Protein AF-A0AAV0K0L8-F1 (afdb_monomer_lite)

Radius of gyration: 21.32 Å; chains: 1; bounding box: 48×32×58 Å

Structure (mmCIF, N/CA/C/O backbone):
data_AF-A0AAV0K0L8-F1
#
_entry.id   AF-A0AAV0K0L8-F1
#
loop_
_atom_site.group_PDB
_atom_site.id
_atom_site.type_symbol
_atom_site.label_atom_id
_atom_site.label_alt_id
_atom_site.label_comp_id
_atom_site.label_asym_id
_atom_site.label_entity_id
_atom_site.label_seq_id
_atom_site.pdbx_PDB_ins_code
_atom_site.Cartn_x
_atom_site.Cartn_y
_atom_site.Cartn_z
_atom_site.occupancy
_atom_site.B_iso_or_equiv
_atom_site.auth_seq_id
_atom_site.auth_comp_id
_atom_site.auth_asym_id
_atom_site.auth_atom_id
_atom_site.pdbx_PDB_model_num
ATOM 1 N N . MET A 1 1 ? 6.563 -1.197 10.734 1.00 66.62 1 MET A N 1
ATOM 2 C CA . MET A 1 1 ? 6.399 -2.651 10.513 1.00 66.62 1 MET A CA 1
ATOM 3 C C . MET A 1 1 ? 7.738 -3.260 10.095 1.00 66.62 1 MET A C 1
ATOM 5 O O . MET A 1 1 ? 8.087 -3.157 8.925 1.00 66.62 1 MET A O 1
ATOM 9 N N . PRO A 1 2 ? 8.518 -3.833 11.028 1.00 80.44 2 PRO A N 1
ATOM 10 C CA . PRO A 1 2 ? 9.873 -4.325 10.737 1.00 80.44 2 PRO A CA 1
ATOM 11 C C . PRO A 1 2 ? 9.912 -5.559 9.821 1.00 80.44 2 PRO A C 1
ATOM 13 O O . PRO A 1 2 ? 10.741 -5.628 8.922 1.00 80.44 2 PRO A O 1
ATOM 16 N N . SER A 1 3 ? 8.980 -6.499 10.000 1.00 88.88 3 SER A N 1
ATOM 17 C CA . SER A 1 3 ? 8.888 -7.727 9.193 1.00 88.88 3 SER A CA 1
ATOM 18 C C . SER A 1 3 ? 8.611 -7.448 7.714 1.00 88.88 3 SER A C 1
ATOM 20 O O . SER A 1 3 ? 9.247 -8.032 6.842 1.00 88.88 3 SER A O 1
ATOM 22 N N . LEU A 1 4 ? 7.703 -6.510 7.437 1.00 83.25 4 LEU A N 1
ATOM 23 C CA . LEU A 1 4 ? 7.364 -6.091 6.078 1.00 83.25 4 LEU A CA 1
ATOM 24 C C . LEU A 1 4 ? 8.563 -5.444 5.371 1.00 83.25 4 LEU A C 1
ATOM 26 O O . LEU A 1 4 ? 8.872 -5.800 4.241 1.00 83.25 4 LEU A O 1
ATOM 30 N N . LYS A 1 5 ? 9.279 -4.546 6.062 1.00 84.94 5 LYS A N 1
ATOM 31 C CA . LYS A 1 5 ? 10.511 -3.923 5.550 1.00 84.94 5 LYS A CA 1
ATOM 32 C C . LYS A 1 5 ? 11.560 -4.981 5.189 1.00 84.94 5 LYS A C 1
ATOM 34 O O . LYS A 1 5 ? 12.120 -4.911 4.104 1.00 84.94 5 LYS A O 1
ATOM 39 N N . SER A 1 6 ? 11.770 -5.964 6.069 1.00 88.19 6 SER A N 1
ATOM 40 C CA . SER A 1 6 ? 12.698 -7.077 5.822 1.00 88.19 6 SER A CA 1
ATOM 41 C C . SER A 1 6 ? 12.301 -7.882 4.588 1.00 88.19 6 SER A C 1
ATOM 43 O O . SER A 1 6 ? 13.143 -8.149 3.746 1.00 88.19 6 SER A O 1
ATOM 45 N N . SER A 1 7 ? 11.012 -8.205 4.441 1.00 90.31 7 SER A N 1
ATOM 46 C CA . SER A 1 7 ? 10.523 -8.981 3.292 1.00 90.31 7 SER A CA 1
ATOM 47 C C . SER A 1 7 ? 10.750 -8.251 1.962 1.00 90.31 7 SER A C 1
ATOM 49 O O . SER A 1 7 ? 11.100 -8.880 0.968 1.00 90.31 7 SER A O 1
ATOM 51 N N . PHE A 1 8 ? 10.592 -6.922 1.942 1.00 88.25 8 PHE A N 1
ATOM 52 C CA . PHE A 1 8 ? 10.922 -6.107 0.768 1.00 88.25 8 PHE A CA 1
ATOM 53 C C . PHE A 1 8 ? 12.424 -6.072 0.480 1.00 88.25 8 PHE A C 1
ATOM 55 O O . PHE A 1 8 ? 12.819 -6.117 -0.682 1.00 88.25 8 PHE A O 1
ATOM 62 N N . ASP A 1 9 ? 13.263 -5.996 1.513 1.00 88.75 9 ASP A N 1
ATOM 63 C CA . ASP A 1 9 ? 14.717 -5.999 1.337 1.00 88.75 9 ASP A CA 1
ATOM 64 C C . ASP A 1 9 ? 15.216 -7.366 0.820 1.00 88.75 9 ASP A C 1
ATOM 66 O O . ASP A 1 9 ? 16.082 -7.418 -0.054 1.00 88.75 9 ASP A O 1
ATOM 70 N N . ASP A 1 10 ? 14.611 -8.471 1.263 1.00 91.94 10 ASP A N 1
ATOM 71 C CA . ASP A 1 10 ? 14.925 -9.823 0.779 1.00 91.94 10 ASP A CA 1
ATOM 72 C C . ASP A 1 10 ? 14.529 -10.021 -0.700 1.00 91.94 10 ASP A C 1
ATOM 74 O O . ASP A 1 10 ? 15.170 -10.776 -1.438 1.00 91.94 10 ASP A O 1
ATOM 78 N N . ALA A 1 11 ? 13.506 -9.299 -1.171 1.00 90.00 11 ALA A N 1
ATOM 79 C CA . ALA A 1 11 ? 13.026 -9.360 -2.552 1.00 90.00 11 ALA A CA 1
ATOM 80 C C . ALA A 1 11 ? 13.966 -8.685 -3.571 1.00 90.00 11 ALA A C 1
ATOM 82 O O . ALA A 1 11 ? 13.858 -8.958 -4.770 1.00 90.00 11 ALA A O 1
ATOM 83 N N . ILE A 1 12 ? 14.922 -7.860 -3.123 1.00 88.81 12 ILE A N 1
ATOM 84 C CA . ILE A 1 12 ? 15.841 -7.090 -3.984 1.00 88.81 12 ILE A CA 1
ATOM 85 C C . ILE A 1 12 ? 16.571 -7.984 -4.995 1.00 88.81 12 ILE A C 1
ATOM 87 O O . ILE A 1 12 ? 16.680 -7.644 -6.175 1.00 88.81 12 ILE A O 1
ATOM 91 N N . SER A 1 13 ? 17.074 -9.138 -4.549 1.00 88.81 13 SER A N 1
ATOM 92 C CA . SER A 1 13 ? 17.855 -10.047 -5.401 1.00 88.81 13 SER A CA 1
ATOM 93 C C . SER A 1 13 ? 17.001 -10.670 -6.513 1.00 88.81 13 SER A C 1
ATOM 95 O O . SER A 1 13 ? 17.394 -10.702 -7.685 1.00 88.81 13 SER A O 1
ATOM 97 N N . ALA A 1 14 ? 15.788 -11.107 -6.158 1.00 90.88 14 ALA A N 1
ATOM 98 C CA . ALA A 1 14 ? 14.830 -11.659 -7.109 1.00 90.88 14 ALA A CA 1
ATOM 99 C C . ALA A 1 14 ? 14.386 -10.595 -8.119 1.00 90.88 14 ALA A C 1
ATOM 101 O O . ALA A 1 14 ? 14.388 -10.854 -9.323 1.00 90.88 14 ALA A O 1
ATOM 102 N N . PHE A 1 15 ? 14.090 -9.383 -7.641 1.00 88.44 15 PHE A N 1
ATOM 103 C CA . PHE A 1 15 ? 13.754 -8.255 -8.500 1.00 88.44 15 PHE A CA 1
ATOM 104 C C . PHE A 1 15 ? 14.878 -7.952 -9.489 1.00 88.44 15 PHE A C 1
ATOM 106 O O . PHE A 1 15 ? 14.618 -7.889 -10.682 1.00 88.44 15 PHE A O 1
ATOM 113 N N . SER A 1 16 ? 16.127 -7.831 -9.026 1.00 86.69 16 SER A N 1
ATOM 114 C CA . SER A 1 16 ? 17.284 -7.550 -9.889 1.00 86.69 16 SER A CA 1
ATOM 115 C C . SER A 1 16 ? 17.437 -8.589 -11.007 1.00 86.69 16 SER A C 1
ATOM 117 O O . SER A 1 16 ? 17.653 -8.242 -12.168 1.00 86.69 16 SER A O 1
ATOM 119 N N . THR A 1 17 ? 17.233 -9.868 -10.679 1.00 90.12 17 THR A N 1
ATOM 120 C CA . THR A 1 17 ? 17.289 -10.966 -11.654 1.00 90.12 17 THR A CA 1
ATOM 121 C C . THR A 1 17 ? 16.223 -10.812 -12.740 1.00 90.12 17 THR A C 1
ATOM 123 O O . THR A 1 17 ? 16.531 -10.888 -13.930 1.00 90.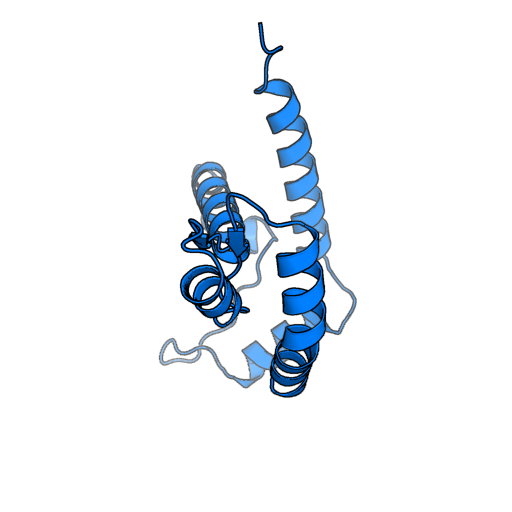12 17 THR A O 1
ATOM 126 N N . VAL A 1 18 ? 14.971 -10.553 -12.345 1.00 89.56 18 VAL A N 1
ATOM 127 C CA . VAL A 1 18 ? 13.867 -10.314 -13.288 1.00 89.56 18 VAL A CA 1
ATOM 128 C C . VAL A 1 18 ? 14.121 -9.052 -14.107 1.00 89.56 18 VAL A C 1
ATOM 130 O O . VAL A 1 18 ? 13.926 -9.055 -15.318 1.00 89.56 18 VAL A O 1
ATOM 133 N N . PHE A 1 19 ? 14.607 -7.993 -13.468 1.00 84.62 19 PHE A N 1
ATOM 134 C CA . PHE A 1 19 ? 14.861 -6.699 -14.085 1.00 84.62 19 PHE A CA 1
ATOM 135 C C . PHE A 1 19 ? 15.872 -6.792 -15.229 1.00 84.62 19 PHE A C 1
ATOM 137 O O . PHE A 1 19 ? 15.614 -6.295 -16.322 1.00 84.62 19 PHE A O 1
ATOM 144 N N . VAL A 1 20 ? 16.987 -7.494 -15.008 1.00 85.44 20 VAL A N 1
ATOM 145 C CA . VAL A 1 20 ? 17.998 -7.749 -16.046 1.00 85.44 20 VAL A CA 1
ATOM 146 C C . VAL A 1 20 ? 17.452 -8.672 -17.135 1.00 85.44 20 VAL A C 1
ATOM 148 O O . VAL A 1 20 ? 17.713 -8.447 -18.313 1.00 85.44 20 VAL A O 1
ATOM 151 N N . SER A 1 21 ? 16.681 -9.698 -16.762 1.00 89.75 21 SER A N 1
ATOM 152 C CA . SER A 1 21 ? 16.123 -10.650 -17.728 1.00 89.75 21 SER A CA 1
ATOM 153 C C . SER A 1 21 ? 15.078 -10.027 -18.653 1.00 89.75 21 SER A C 1
ATOM 155 O O . SER A 1 21 ? 14.972 -10.444 -19.803 1.00 89.75 21 SER A O 1
ATOM 157 N N . VAL A 1 22 ? 14.264 -9.105 -18.139 1.00 89.50 22 VAL A N 1
ATOM 158 C CA . VAL A 1 22 ? 13.161 -8.475 -18.877 1.00 89.50 22 VAL A CA 1
ATOM 159 C C . VAL A 1 22 ? 13.625 -7.203 -19.587 1.00 89.50 22 VAL A C 1
ATOM 161 O O . VAL A 1 22 ? 13.086 -6.889 -20.641 1.00 89.50 22 VAL A O 1
ATOM 164 N N . SER A 1 23 ? 14.634 -6.502 -19.052 1.00 85.94 23 SER A N 1
ATOM 165 C CA . SER A 1 23 ? 15.167 -5.242 -19.593 1.00 85.94 23 SER A CA 1
ATOM 166 C C . SER A 1 23 ? 14.063 -4.223 -19.938 1.00 85.94 23 SER A C 1
ATOM 168 O O . SER A 1 23 ? 13.907 -3.860 -21.105 1.00 85.94 23 SER A O 1
ATOM 170 N N . PRO A 1 24 ? 13.263 -3.777 -18.952 1.00 86.38 24 PRO A N 1
ATOM 171 C CA . PRO A 1 24 ? 12.136 -2.882 -19.208 1.00 86.38 24 PRO A CA 1
ATOM 172 C C . PRO A 1 24 ? 12.582 -1.469 -19.619 1.00 86.38 24 PRO A C 1
ATOM 174 O O . PRO A 1 24 ? 13.612 -0.987 -19.167 1.00 86.38 24 PRO A O 1
ATOM 177 N N . ASP A 1 25 ? 11.759 -0.754 -20.388 1.00 84.94 25 ASP A N 1
ATOM 178 C CA . ASP A 1 25 ? 12.022 0.649 -20.765 1.00 84.94 25 ASP A CA 1
ATOM 179 C C . ASP A 1 25 ? 11.506 1.676 -19.733 1.00 84.94 25 ASP A C 1
ATOM 181 O O . ASP A 1 25 ? 11.879 2.852 -19.764 1.00 84.94 25 ASP A O 1
ATOM 185 N N . LEU A 1 26 ? 10.636 1.245 -18.811 1.00 85.50 26 LEU A N 1
ATOM 186 C CA . LEU A 1 26 ? 10.005 2.077 -17.783 1.00 85.50 26 LEU A CA 1
ATOM 187 C C . LEU A 1 26 ? 9.698 1.254 -16.528 1.00 85.50 26 LEU A C 1
ATOM 189 O O . LEU A 1 26 ? 9.198 0.133 -16.615 1.00 85.50 26 LEU A O 1
ATOM 193 N N . VAL A 1 27 ? 9.926 1.850 -15.358 1.00 85.50 27 VAL A N 1
ATOM 194 C CA . VAL A 1 27 ? 9.591 1.263 -14.053 1.00 85.50 27 VAL A CA 1
ATOM 195 C C . VAL A 1 27 ? 8.544 2.112 -13.353 1.00 85.50 27 VAL A C 1
ATOM 197 O O . VAL A 1 27 ? 8.760 3.302 -13.147 1.00 85.50 27 VAL A O 1
ATOM 200 N N . ILE A 1 28 ? 7.435 1.501 -12.944 1.00 88.25 28 ILE A N 1
ATOM 201 C CA . ILE A 1 28 ? 6.440 2.126 -12.067 1.00 88.25 28 ILE A CA 1
ATOM 202 C C . ILE A 1 28 ? 6.586 1.477 -10.691 1.00 88.25 28 ILE A C 1
ATOM 204 O O . ILE A 1 28 ? 6.517 0.253 -10.599 1.00 88.25 28 ILE A O 1
ATOM 208 N N . TYR A 1 29 ? 6.825 2.269 -9.647 1.00 84.38 29 TYR A N 1
ATOM 209 C CA . TYR A 1 29 ? 7.103 1.755 -8.299 1.00 84.38 29 TYR A CA 1
ATOM 210 C C . TYR A 1 29 ? 6.330 2.521 -7.221 1.00 84.38 29 TYR A C 1
ATOM 212 O O . TYR A 1 29 ? 5.995 3.690 -7.405 1.00 84.38 29 TYR A O 1
ATOM 220 N N . ASP A 1 30 ? 6.064 1.867 -6.089 1.00 83.31 30 ASP A N 1
ATOM 221 C CA . ASP A 1 30 ? 5.385 2.469 -4.932 1.00 83.31 30 ASP A CA 1
ATOM 222 C C . ASP A 1 30 ? 6.409 2.959 -3.883 1.00 83.31 30 ASP A C 1
ATOM 224 O O . ASP A 1 30 ? 7.571 2.545 -3.867 1.00 83.31 30 ASP A O 1
ATOM 228 N N . PHE A 1 31 ? 5.981 3.818 -2.955 1.00 79.56 31 PHE A N 1
ATOM 229 C CA . PHE A 1 31 ? 6.830 4.459 -1.938 1.00 79.56 31 PHE A CA 1
ATOM 230 C C . PHE A 1 31 ? 7.596 3.458 -1.047 1.00 79.56 31 PHE A C 1
ATOM 232 O O . PHE A 1 31 ? 8.650 3.775 -0.490 1.00 79.56 31 PHE A O 1
ATOM 239 N N . PHE A 1 32 ? 7.086 2.231 -0.904 1.00 80.06 32 PHE A N 1
ATOM 240 C CA . PHE A 1 32 ? 7.690 1.194 -0.063 1.00 80.06 32 PHE A CA 1
ATOM 241 C C . PHE A 1 32 ? 8.959 0.557 -0.648 1.00 80.06 32 PHE A C 1
ATOM 243 O O . PHE A 1 32 ? 9.700 -0.086 0.100 1.00 80.06 32 PHE A O 1
ATOM 250 N N . GLU A 1 33 ? 9.255 0.770 -1.933 1.00 80.62 33 GLU A N 1
ATOM 251 C CA . GLU A 1 33 ? 10.377 0.138 -2.640 1.00 80.62 33 GLU A CA 1
ATOM 252 C C . GLU A 1 33 ? 11.404 1.171 -3.147 1.00 80.62 33 GLU A C 1
ATOM 254 O O . GLU A 1 33 ? 11.711 1.233 -4.339 1.00 80.62 33 GLU A O 1
ATOM 259 N N . PRO A 1 34 ? 12.024 1.981 -2.263 1.00 76.94 34 PRO A N 1
ATOM 260 C CA . PRO A 1 34 ? 12.957 3.041 -2.667 1.00 76.94 34 PRO A CA 1
ATOM 261 C C . PRO A 1 34 ? 14.253 2.507 -3.306 1.00 76.94 34 PRO A C 1
ATOM 263 O O . PRO A 1 34 ? 15.061 3.277 -3.830 1.00 76.94 34 PRO A O 1
ATOM 266 N N . TRP A 1 35 ? 14.484 1.193 -3.242 1.00 82.56 35 TRP A N 1
ATOM 267 C CA . TRP A 1 35 ? 15.599 0.509 -3.889 1.00 82.56 35 TRP A CA 1
ATOM 268 C C . TRP A 1 35 ? 15.355 0.256 -5.388 1.00 82.56 35 TRP A C 1
ATOM 270 O O . TRP A 1 35 ? 16.326 0.209 -6.142 1.00 82.56 35 TRP A O 1
ATOM 280 N N . ALA A 1 36 ? 14.103 0.170 -5.848 1.00 83.69 36 ALA A N 1
ATOM 281 C CA . ALA A 1 36 ? 13.763 -0.077 -7.251 1.00 83.69 36 ALA A CA 1
ATOM 282 C C . ALA A 1 36 ? 14.278 1.021 -8.209 1.00 83.69 36 ALA A C 1
ATOM 284 O O . ALA A 1 36 ? 14.992 0.682 -9.159 1.00 83.69 36 ALA A O 1
ATOM 285 N N . PRO A 1 37 ? 14.056 2.331 -7.957 1.00 80.81 37 PRO A N 1
ATOM 286 C CA . PRO A 1 37 ? 14.606 3.384 -8.814 1.00 80.81 37 PRO A CA 1
ATOM 287 C C . PRO A 1 37 ? 16.137 3.463 -8.739 1.00 80.81 37 PRO A C 1
ATOM 289 O O . PRO A 1 37 ? 16.787 3.796 -9.728 1.00 80.81 37 PRO A O 1
ATOM 292 N N . ARG A 1 38 ? 16.745 3.110 -7.595 1.00 79.38 38 ARG A N 1
ATOM 293 C CA . ARG A 1 38 ? 18.213 3.070 -7.452 1.00 79.38 38 ARG A CA 1
ATOM 294 C C . ARG A 1 38 ? 18.842 1.980 -8.317 1.00 79.38 38 ARG A 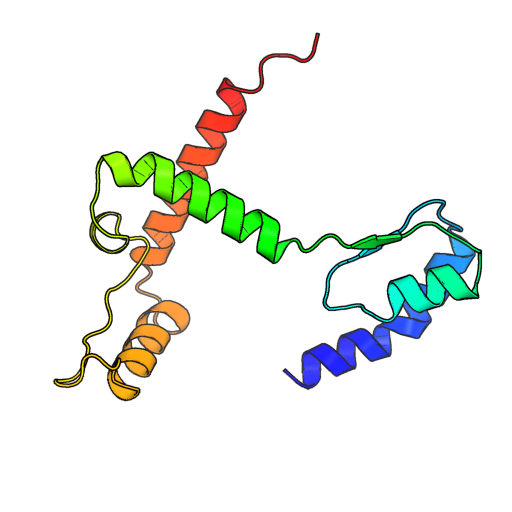C 1
ATOM 296 O O . ARG A 1 38 ? 19.905 2.215 -8.884 1.00 79.38 38 ARG A O 1
ATOM 303 N N . LEU A 1 39 ? 18.198 0.817 -8.423 1.00 78.94 39 LEU A N 1
ATOM 304 C CA . LEU A 1 39 ? 18.620 -0.265 -9.318 1.00 78.94 39 LEU A CA 1
ATOM 305 C C . LEU A 1 39 ? 18.386 0.094 -10.789 1.00 78.94 39 LEU A C 1
ATOM 307 O O . LEU A 1 39 ? 19.269 -0.121 -11.614 1.00 78.94 39 LEU A O 1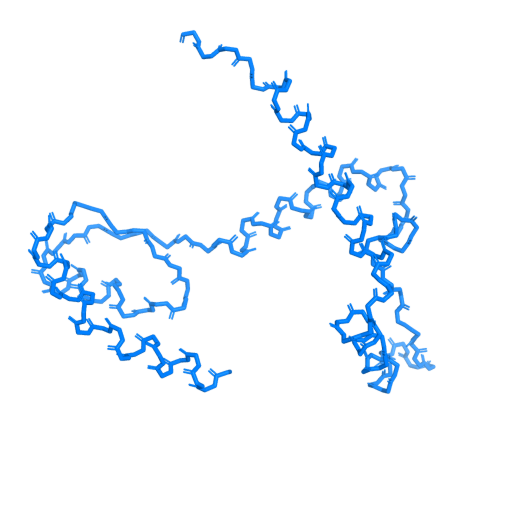
ATOM 311 N N . ALA A 1 40 ? 17.235 0.689 -11.114 1.00 77.19 40 ALA A N 1
ATOM 312 C CA . ALA A 1 40 ? 16.920 1.121 -12.477 1.00 77.19 40 ALA A CA 1
ATOM 313 C C . ALA A 1 40 ? 17.916 2.174 -12.996 1.00 77.19 40 ALA A C 1
ATOM 315 O O . ALA A 1 40 ? 18.394 2.089 -14.130 1.00 77.19 40 ALA A O 1
ATOM 316 N N . ALA A 1 41 ? 18.283 3.131 -12.138 1.00 75.75 41 ALA A N 1
ATOM 317 C CA . ALA A 1 41 ? 19.259 4.165 -12.458 1.00 75.75 41 ALA A CA 1
ATOM 318 C C . ALA A 1 41 ? 20.689 3.616 -12.598 1.00 75.75 41 ALA A C 1
ATOM 320 O O . ALA A 1 41 ? 21.432 4.089 -13.455 1.00 75.75 41 ALA A O 1
ATOM 321 N N . SER A 1 42 ? 21.089 2.641 -11.771 1.00 74.44 42 SER A N 1
ATOM 322 C CA . SER A 1 42 ? 22.462 2.120 -11.764 1.00 74.44 42 SER A CA 1
ATOM 323 C C . SER A 1 42 ? 22.743 1.084 -12.851 1.00 74.44 42 SER A C 1
ATOM 325 O O . SER A 1 42 ? 23.876 1.009 -13.319 1.00 74.44 42 SER A O 1
ATOM 327 N N . LEU A 1 43 ? 21.744 0.291 -13.252 1.00 67.75 43 LEU A N 1
ATOM 328 C CA . LEU A 1 43 ? 21.953 -0.831 -14.168 1.00 67.75 43 LEU A CA 1
ATOM 329 C C . LEU A 1 43 ? 21.802 -0.454 -15.648 1.00 67.75 43 LEU A C 1
ATOM 331 O O . LEU A 1 43 ? 22.500 -1.039 -16.472 1.00 67.75 43 LEU A O 1
ATOM 335 N N . LEU A 1 44 ? 20.903 0.473 -16.010 1.00 63.53 44 LEU A N 1
ATOM 336 C CA . LEU A 1 44 ? 20.455 0.592 -17.411 1.00 63.53 44 LEU A CA 1
ATOM 337 C C . LEU A 1 44 ? 20.039 2.011 -17.872 1.00 63.53 44 LEU A C 1
ATOM 339 O O . LEU A 1 44 ? 19.531 2.149 -18.979 1.00 63.53 44 LEU A O 1
ATOM 343 N N . HIS A 1 45 ? 20.246 3.078 -17.083 1.00 67.50 45 HIS A N 1
ATOM 344 C CA . HIS A 1 45 ? 19.761 4.438 -17.417 1.00 67.50 45 HIS A CA 1
ATOM 345 C C . HIS A 1 45 ? 18.242 4.505 -17.736 1.00 67.50 45 HIS A C 1
ATOM 347 O O . HIS A 1 45 ? 17.797 5.329 -18.536 1.00 67.50 45 HIS A O 1
ATOM 353 N N . ILE A 1 46 ? 17.437 3.642 -17.105 1.00 71.12 46 ILE A N 1
ATOM 354 C CA . ILE A 1 46 ? 15.996 3.497 -17.371 1.00 71.12 46 ILE A CA 1
ATOM 355 C C . ILE A 1 46 ? 15.178 4.571 -16.639 1.00 71.12 46 ILE A C 1
ATOM 357 O O . ILE A 1 46 ? 15.505 4.976 -15.522 1.00 71.12 46 ILE A O 1
ATOM 361 N N . GLN A 1 47 ? 14.084 5.011 -17.267 1.00 76.81 47 GLN A N 1
ATOM 362 C CA . GLN A 1 47 ? 13.113 5.933 -16.676 1.00 76.81 47 GLN A CA 1
ATOM 363 C C . GLN A 1 47 ? 12.307 5.257 -15.556 1.00 76.81 47 GLN A C 1
ATOM 365 O O . GLN A 1 47 ? 11.889 4.105 -15.673 1.00 76.81 47 GLN A O 1
ATOM 370 N N . PHE A 1 48 ? 12.035 5.987 -14.477 1.00 80.88 48 PHE A N 1
ATOM 371 C CA . PHE A 1 48 ? 11.212 5.511 -13.366 1.00 80.88 48 PHE A CA 1
ATOM 372 C C . PHE A 1 48 ? 10.134 6.532 -13.008 1.00 80.88 48 PHE A C 1
ATOM 374 O O . PHE A 1 48 ? 10.354 7.740 -13.082 1.00 80.88 48 PHE A O 1
ATOM 381 N N . VAL A 1 49 ? 8.966 6.035 -12.609 1.00 85.56 49 VAL A N 1
ATOM 382 C CA . VAL A 1 49 ? 7.814 6.828 -12.182 1.00 85.56 49 VAL A CA 1
ATOM 383 C C . VAL A 1 49 ? 7.353 6.324 -10.824 1.00 85.56 49 VAL A C 1
ATOM 385 O O . VAL A 1 49 ? 7.029 5.149 -10.655 1.00 85.56 49 VAL A O 1
ATOM 388 N N . GLU A 1 50 ? 7.323 7.233 -9.855 1.00 83.25 50 GLU A N 1
ATOM 389 C CA . GLU A 1 50 ? 6.741 6.973 -8.544 1.00 83.25 50 GLU A CA 1
ATOM 390 C C . GLU A 1 50 ? 5.214 7.011 -8.650 1.00 83.25 50 GLU A C 1
ATOM 392 O O . GLU A 1 50 ? 4.630 8.007 -9.084 1.00 83.25 50 GLU A O 1
ATOM 397 N N . PHE A 1 51 ? 4.560 5.924 -8.254 1.00 82.06 51 PHE A N 1
ATOM 398 C CA . PHE A 1 51 ? 3.112 5.790 -8.237 1.00 82.06 51 PHE A CA 1
ATOM 399 C C . PHE A 1 51 ? 2.652 5.314 -6.861 1.00 82.06 51 PHE A C 1
ATOM 401 O O . PHE A 1 51 ? 2.729 4.137 -6.518 1.00 82.06 51 PHE A O 1
ATOM 408 N N . ILE A 1 52 ? 2.155 6.259 -6.063 1.00 78.75 52 ILE A N 1
ATOM 409 C CA . ILE A 1 52 ? 1.686 5.995 -4.703 1.00 78.75 52 ILE A CA 1
ATOM 410 C C . ILE A 1 52 ? 0.215 5.593 -4.767 1.00 78.75 52 ILE A C 1
ATOM 412 O O . ILE A 1 52 ? -0.687 6.436 -4.680 1.00 78.75 52 ILE A O 1
ATOM 416 N N . THR A 1 53 ? -0.034 4.291 -4.887 1.00 74.88 53 THR A N 1
ATOM 417 C CA . THR A 1 53 ? -1.384 3.728 -5.055 1.00 74.88 53 THR A CA 1
ATOM 418 C C . THR A 1 53 ? -2.321 4.164 -3.924 1.00 74.88 53 THR A C 1
ATOM 420 O O . THR A 1 53 ? -3.478 4.527 -4.145 1.00 74.88 53 THR A O 1
ATOM 423 N N . THR A 1 54 ? -1.790 4.214 -2.699 1.00 75.75 54 THR A N 1
ATOM 424 C CA . THR A 1 54 ? -2.534 4.621 -1.497 1.00 75.75 54 THR A CA 1
ATOM 425 C C . THR A 1 54 ? -3.019 6.071 -1.578 1.00 75.75 54 THR A C 1
ATOM 427 O O . THR A 1 54 ? -4.149 6.369 -1.198 1.00 75.75 54 THR A O 1
ATOM 430 N N . SER A 1 55 ? -2.188 6.973 -2.107 1.00 74.44 55 SER A N 1
ATOM 431 C CA . SER A 1 55 ? -2.521 8.396 -2.233 1.00 74.44 55 SER A CA 1
ATOM 432 C C . SER A 1 55 ? -3.615 8.614 -3.277 1.00 74.44 55 SER A C 1
ATOM 434 O O . SER A 1 55 ? -4.596 9.306 -3.011 1.00 74.44 55 SER A O 1
ATOM 436 N N . ALA A 1 56 ? -3.513 7.948 -4.432 1.00 73.06 56 ALA A N 1
ATOM 437 C CA . ALA A 1 56 ? -4.536 8.017 -5.472 1.00 73.06 56 ALA A CA 1
ATOM 438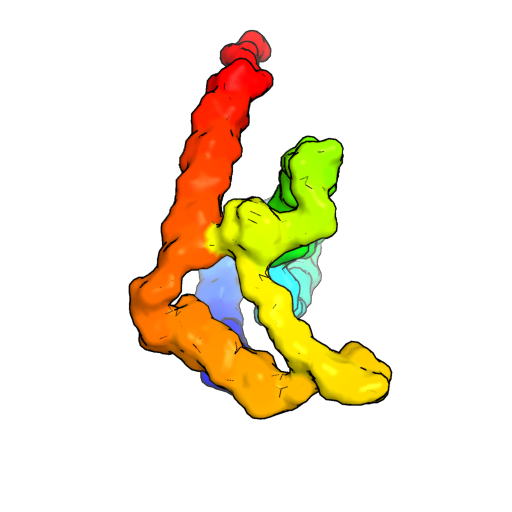 C C . ALA A 1 56 ? -5.906 7.535 -4.960 1.00 73.06 56 ALA A C 1
ATOM 440 O O . ALA A 1 56 ? -6.917 8.205 -5.177 1.00 73.06 56 ALA A O 1
ATOM 441 N N . ALA A 1 57 ? -5.935 6.423 -4.217 1.00 77.81 57 ALA A N 1
ATOM 442 C CA . ALA A 1 57 ? -7.158 5.901 -3.613 1.00 77.81 57 ALA A CA 1
ATOM 443 C C . ALA A 1 57 ? -7.749 6.861 -2.564 1.00 77.81 57 ALA A C 1
ATOM 445 O O . ALA A 1 57 ? -8.950 7.129 -2.589 1.00 77.81 57 ALA A O 1
ATOM 446 N N . LEU A 1 58 ? -6.916 7.424 -1.680 1.00 79.62 58 LEU A N 1
ATOM 447 C CA . LEU A 1 58 ? -7.341 8.402 -0.673 1.00 79.62 58 LEU A CA 1
ATOM 448 C C . LEU A 1 58 ? -7.892 9.682 -1.307 1.00 79.62 58 LEU A C 1
ATOM 450 O O . LEU A 1 58 ? -8.956 10.140 -0.905 1.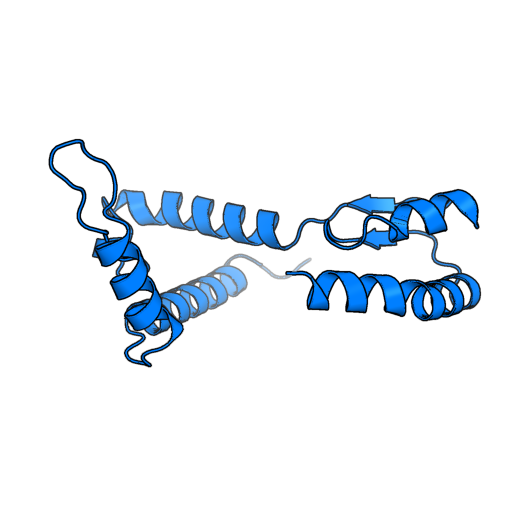00 79.62 58 LEU A O 1
ATOM 454 N N . CYS A 1 59 ? -7.219 10.242 -2.312 1.00 74.12 59 CYS A N 1
ATOM 455 C CA . CYS A 1 59 ? -7.664 11.449 -3.008 1.00 74.12 59 CYS A CA 1
ATOM 456 C C . CYS A 1 59 ? -8.962 11.220 -3.789 1.00 74.12 59 CYS A C 1
ATOM 458 O O . CYS A 1 59 ? -9.842 12.082 -3.777 1.00 74.12 59 CYS A O 1
ATOM 460 N N . ALA A 1 60 ? -9.113 10.062 -4.438 1.00 71.38 60 ALA A N 1
ATOM 461 C CA . ALA A 1 60 ? -10.348 9.684 -5.121 1.00 71.38 60 ALA A CA 1
ATOM 462 C C . ALA A 1 60 ? -11.503 9.518 -4.125 1.00 71.38 60 ALA A C 1
ATOM 464 O O . ALA A 1 60 ? -12.585 10.067 -4.330 1.00 71.38 60 ALA A O 1
ATOM 465 N N . MET A 1 61 ? -11.248 8.832 -3.009 1.00 76.81 61 MET A N 1
ATOM 466 C CA . MET A 1 61 ? -12.210 8.662 -1.927 1.00 76.81 61 MET A CA 1
ATOM 467 C C . MET A 1 61 ? -12.597 10.008 -1.298 1.00 76.81 61 MET A C 1
ATOM 469 O O . MET A 1 61 ? -13.780 10.285 -1.155 1.00 76.81 61 MET A O 1
ATOM 473 N N . ALA A 1 62 ? -11.634 10.878 -0.989 1.00 72.62 62 ALA A N 1
ATOM 474 C CA . ALA A 1 62 ? -11.872 12.203 -0.418 1.00 72.62 62 ALA A CA 1
ATOM 475 C C . ALA A 1 62 ? -12.627 13.126 -1.382 1.00 72.62 62 ALA A C 1
ATOM 477 O O . ALA A 1 62 ? -13.550 13.820 -0.972 1.00 72.62 62 ALA A O 1
ATOM 478 N N . SER A 1 63 ? -12.286 13.103 -2.672 1.00 66.62 63 SER A N 1
ATOM 479 C CA . SER A 1 63 ? -12.992 13.875 -3.703 1.00 66.62 63 SER A CA 1
ATOM 480 C C . SER A 1 63 ? -14.425 13.380 -3.897 1.00 66.62 63 SER A C 1
ATOM 482 O O . SER A 1 63 ? -15.334 14.173 -4.137 1.00 66.62 63 SER A O 1
ATOM 484 N N . HIS A 1 64 ? -14.645 12.069 -3.786 1.00 66.88 64 HIS A N 1
ATOM 485 C CA . HIS A 1 64 ? -15.980 11.484 -3.826 1.00 66.88 64 HIS A CA 1
ATOM 486 C C . HIS A 1 64 ? -16.776 11.815 -2.560 1.00 66.88 64 HIS A C 1
ATOM 488 O O . HIS A 1 64 ? -17.930 12.212 -2.679 1.00 66.88 64 HIS A O 1
ATOM 494 N N . PHE A 1 65 ? -16.161 11.737 -1.374 1.00 66.38 65 PHE A N 1
ATOM 495 C CA . PHE A 1 65 ? -16.766 12.229 -0.138 1.00 66.38 65 PHE A CA 1
ATOM 496 C C . PHE A 1 65 ? -17.148 13.693 -0.285 1.00 66.38 65 PHE A C 1
ATOM 498 O O . PHE A 1 65 ? -18.311 13.988 -0.096 1.00 66.38 65 PHE A O 1
ATOM 505 N N . TYR A 1 66 ? -16.253 14.566 -0.748 1.00 63.34 66 TYR A N 1
ATOM 506 C CA . TYR A 1 66 ? -16.545 15.986 -0.963 1.00 63.34 66 TYR A CA 1
ATOM 507 C C . TYR A 1 66 ? -17.753 16.218 -1.887 1.00 63.34 66 TYR A C 1
ATOM 509 O O . TYR A 1 66 ? -18.599 17.063 -1.612 1.00 63.34 66 TYR A O 1
ATOM 517 N N . LYS A 1 67 ? -17.880 15.431 -2.964 1.00 61.25 67 LYS A N 1
ATOM 518 C CA . LYS A 1 67 ? -19.044 15.483 -3.866 1.00 61.25 67 LYS A CA 1
ATOM 519 C C . LYS A 1 67 ? -20.334 14.944 -3.230 1.00 61.25 67 LYS A C 1
ATOM 521 O O . LYS A 1 67 ? -21.405 15.416 -3.588 1.00 61.25 67 LYS A O 1
ATOM 526 N N . PHE A 1 68 ? -20.244 13.970 -2.325 1.00 59.09 68 PHE A N 1
ATOM 527 C CA . PHE A 1 68 ? -21.386 13.323 -1.662 1.00 59.09 68 PHE A CA 1
ATOM 528 C C . PHE A 1 68 ? -21.814 14.048 -0.366 1.00 59.09 68 PHE A C 1
ATOM 530 O O . PHE A 1 68 ? -22.985 14.046 -0.011 1.00 59.09 68 PHE A O 1
ATOM 537 N N . THR A 1 69 ? -20.889 14.727 0.318 1.00 51.50 69 THR A N 1
ATOM 538 C CA . THR A 1 69 ? -21.106 15.511 1.549 1.00 51.50 69 THR A CA 1
ATOM 539 C C . THR A 1 69 ? -21.698 16.891 1.282 1.00 51.50 69 THR A C 1
ATOM 541 O O . THR A 1 69 ? -22.038 17.599 2.219 1.00 51.50 69 THR A O 1
ATOM 544 N N . HIS A 1 70 ? -21.905 17.294 0.025 1.00 54.12 70 HIS A N 1
ATOM 545 C CA . HIS A 1 70 ? -22.797 18.429 -0.237 1.00 54.12 70 HIS A CA 1
ATOM 546 C C . HIS A 1 70 ? -24.226 18.177 0.299 1.00 54.12 70 HIS A C 1
ATOM 548 O O . HIS A 1 70 ? -24.969 19.137 0.483 1.00 54.12 70 HIS A O 1
ATOM 554 N N . GLU A 1 71 ? -24.580 16.918 0.598 1.00 54.22 71 GLU A N 1
ATOM 555 C CA . GLU A 1 71 ? -25.848 16.504 1.214 1.00 54.22 71 GLU A CA 1
ATOM 556 C C . GLU A 1 71 ? -25.708 15.968 2.665 1.00 54.22 71 GLU A C 1
ATOM 558 O O . GLU A 1 71 ? -26.725 15.670 3.286 1.00 54.22 71 GLU A O 1
ATOM 563 N N . CYS A 1 72 ? -24.495 15.839 3.231 1.00 50.19 72 CYS A N 1
ATOM 564 C CA . CYS A 1 72 ? -24.245 15.301 4.590 1.00 50.19 72 CYS A CA 1
ATOM 565 C C . CYS A 1 72 ? -23.073 16.014 5.284 1.00 50.19 72 CYS A C 1
ATOM 567 O O . CYS A 1 72 ? -22.037 16.240 4.663 1.00 50.19 72 CYS A O 1
ATOM 569 N N . GLU A 1 73 ? -23.194 16.306 6.580 1.00 57.84 73 GLU A N 1
ATOM 570 C CA . GLU A 1 73 ? -22.230 17.127 7.327 1.00 57.84 73 GLU A CA 1
ATOM 571 C C . GLU A 1 73 ? -21.043 16.300 7.866 1.00 57.84 73 GLU A C 1
ATOM 573 O O . GLU A 1 73 ? -19.955 16.844 8.071 1.00 57.84 73 GLU A O 1
ATOM 578 N N . SER A 1 74 ? -21.195 14.973 8.030 1.00 65.50 74 SER A N 1
ATOM 579 C CA . SER A 1 74 ? -20.130 14.106 8.568 1.00 65.50 74 SER A CA 1
ATOM 580 C C . SER A 1 74 ? -20.049 12.688 7.966 1.00 65.50 74 SER A C 1
ATOM 582 O O . SER A 1 74 ? -21.000 12.142 7.406 1.00 65.50 74 SER A O 1
ATOM 584 N N . VAL A 1 75 ? -18.882 12.041 8.109 1.00 66.38 75 VAL A N 1
ATOM 585 C CA . VAL A 1 75 ? -18.648 10.642 7.682 1.00 66.38 75 VAL A CA 1
ATOM 586 C C . VAL A 1 75 ? -19.383 9.606 8.547 1.00 66.38 75 VAL A C 1
ATOM 588 O O . VAL A 1 75 ? -19.587 8.473 8.096 1.00 66.38 75 VAL A O 1
ATOM 591 N N . GLU A 1 76 ? -19.800 9.987 9.758 1.00 69.69 76 GLU A N 1
ATOM 592 C CA . GLU A 1 76 ? -20.648 9.167 10.629 1.00 69.69 76 GLU A CA 1
ATOM 593 C C . GLU A 1 76 ? -22.090 9.115 10.123 1.00 69.69 76 GLU A C 1
ATOM 595 O O . GLU A 1 76 ? -22.665 8.031 10.052 1.00 69.69 76 GLU A O 1
ATOM 600 N N . GLU A 1 77 ? -22.648 10.239 9.666 1.00 70.25 77 GLU A N 1
ATOM 601 C CA . GLU A 1 77 ? -23.995 10.273 9.073 1.00 70.25 77 GLU A CA 1
ATOM 602 C C . GLU A 1 77 ? -24.084 9.371 7.837 1.00 70.25 77 GLU A C 1
ATOM 604 O O . GLU A 1 77 ? -25.013 8.573 7.670 1.00 70.25 77 GLU A O 1
ATOM 609 N N . ILE A 1 78 ? -23.044 9.414 7.003 1.00 68.19 78 ILE A N 1
ATOM 610 C CA . ILE A 1 78 ? -22.901 8.524 5.847 1.00 68.19 78 ILE A CA 1
ATOM 611 C C . ILE A 1 78 ? -22.728 7.064 6.317 1.00 68.19 78 ILE A C 1
ATOM 613 O O . ILE A 1 78 ? -23.132 6.119 5.634 1.00 68.19 78 ILE A O 1
ATOM 617 N N . GLY A 1 79 ? -22.219 6.859 7.534 1.00 72.38 79 GLY A N 1
ATOM 618 C CA . GLY A 1 79 ? -21.971 5.573 8.183 1.00 72.38 79 GLY A CA 1
ATOM 619 C C . GLY A 1 79 ? -20.767 4.835 7.616 1.00 72.38 79 GLY A C 1
ATOM 620 O O . GLY A 1 79 ? -20.744 3.609 7.616 1.00 72.38 79 GLY A O 1
ATOM 621 N N . VAL A 1 80 ? -19.790 5.583 7.099 1.00 71.69 80 VAL A N 1
ATOM 622 C CA . VAL A 1 80 ? -18.489 5.065 6.637 1.00 71.69 80 VAL A CA 1
ATOM 623 C C . VAL A 1 80 ? -17.352 5.509 7.574 1.00 71.69 80 VAL A C 1
ATOM 625 O O . VAL A 1 80 ? -16.202 5.116 7.397 1.00 71.69 80 VAL A O 1
ATOM 628 N N . GLY A 1 81 ? -17.675 6.257 8.632 1.00 70.94 81 GLY A N 1
ATOM 629 C CA . GLY A 1 81 ? -16.790 6.576 9.748 1.00 70.94 81 GLY A CA 1
ATOM 630 C C . GLY A 1 81 ? -17.519 6.505 11.090 1.00 70.94 81 GLY A C 1
ATOM 631 O O . GLY A 1 81 ? -18.735 6.347 11.132 1.00 70.94 81 GLY A O 1
ATOM 632 N N . VAL A 1 82 ? -16.754 6.606 12.175 1.00 79.81 82 VAL A N 1
ATOM 633 C CA . VAL A 1 82 ? -17.247 6.691 13.559 1.00 79.81 82 VAL A CA 1
ATOM 634 C C . VAL A 1 82 ? -16.588 7.904 14.198 1.00 79.81 82 VAL A C 1
ATOM 636 O O . VAL A 1 82 ? -15.361 8.031 14.113 1.00 79.81 82 VAL A O 1
ATOM 639 N N . GLU A 1 83 ? -17.359 8.787 14.828 1.00 79.50 83 GLU A N 1
ATOM 640 C CA . GLU A 1 83 ? -16.797 9.880 15.610 1.00 79.50 83 GLU A CA 1
ATOM 641 C C . GLU A 1 83 ? -16.259 9.362 16.948 1.00 79.50 83 GLU A C 1
ATOM 643 O O . GLU A 1 83 ? -16.920 8.650 17.707 1.00 79.50 83 GLU A O 1
ATOM 648 N N . VAL A 1 84 ? -15.009 9.715 17.246 1.00 84.81 84 VAL A N 1
ATOM 649 C CA . VAL A 1 84 ? -14.379 9.371 18.522 1.00 84.81 84 VAL A CA 1
ATOM 650 C C . VAL A 1 84 ? -14.616 10.513 19.494 1.00 84.81 84 VAL A C 1
ATOM 652 O O . VAL A 1 84 ? -14.275 11.662 19.202 1.00 84.81 84 VAL A O 1
ATOM 655 N N . LYS A 1 85 ? -15.153 10.189 20.675 1.00 83.25 85 LYS A N 1
ATOM 656 C CA . LYS A 1 85 ? -15.332 11.170 21.746 1.00 83.25 85 LYS A CA 1
ATOM 657 C C . LYS A 1 85 ? -14.001 11.834 22.093 1.00 83.25 85 LYS A C 1
ATOM 659 O O . LYS A 1 85 ? -12.980 11.172 22.287 1.00 83.25 85 LYS A O 1
ATOM 664 N N . ARG A 1 86 ? -14.047 13.159 22.181 1.00 86.38 86 ARG A N 1
ATOM 665 C CA . ARG A 1 86 ? -12.935 14.002 22.616 1.00 86.38 86 ARG A CA 1
ATOM 666 C C . ARG A 1 86 ? -13.083 14.326 24.097 1.00 86.38 86 ARG A C 1
ATOM 668 O O . ARG A 1 86 ? -14.198 14.386 24.616 1.00 86.38 86 ARG A O 1
ATOM 675 N N . ASP A 1 87 ? -11.957 14.514 24.765 1.00 84.81 87 ASP A N 1
ATOM 676 C CA . ASP A 1 87 ? -11.911 14.979 26.143 1.00 84.81 87 ASP A CA 1
ATOM 677 C C . ASP A 1 87 ? -12.296 16.469 26.252 1.00 84.81 87 ASP A C 1
ATOM 679 O O . ASP A 1 87 ? -12.579 17.147 25.260 1.00 84.81 87 ASP A O 1
ATOM 683 N N . GLY A 1 88 ? -12.310 17.001 27.478 1.00 84.31 88 GLY A N 1
ATOM 684 C CA . GLY A 1 88 ? -12.640 18.409 27.732 1.00 84.31 88 GLY A CA 1
ATOM 685 C C . GLY A 1 88 ? -11.667 19.423 27.111 1.00 84.31 88 GLY A C 1
ATOM 686 O O . GLY A 1 88 ? -12.017 20.597 27.013 1.00 84.31 88 GLY A O 1
ATOM 687 N N . ASN A 1 89 ? -10.483 18.986 26.669 1.00 81.00 89 ASN A N 1
ATOM 688 C CA . ASN A 1 89 ? -9.505 19.809 25.957 1.00 81.00 89 ASN A CA 1
ATOM 689 C C . ASN A 1 89 ? -9.647 19.692 24.430 1.00 81.00 89 ASN A C 1
ATOM 691 O O . ASN A 1 89 ? -8.917 20.355 23.694 1.00 81.00 89 ASN A O 1
ATOM 695 N N . GLY A 1 90 ? -10.585 18.872 23.946 1.00 78.75 90 GLY A N 1
ATOM 696 C CA . GLY A 1 90 ? -10.783 18.610 22.527 1.00 78.75 90 GLY A CA 1
ATOM 697 C C . GLY A 1 90 ? -9.804 17.587 21.944 1.00 78.75 90 GLY A C 1
ATOM 698 O O . GLY A 1 90 ? -9.827 17.373 20.727 1.00 78.75 90 GLY A O 1
ATOM 699 N N . GLU A 1 91 ? -8.981 16.940 22.770 1.00 79.88 91 GLU A N 1
ATOM 700 C CA . GLU A 1 91 ? -8.068 15.879 22.351 1.00 79.88 91 GLU A CA 1
ATOM 701 C C . GLU A 1 91 ? -8.796 14.526 22.365 1.00 79.88 91 GLU A C 1
ATOM 703 O O . GLU A 1 91 ? -9.600 14.243 23.256 1.00 79.88 91 GLU A O 1
ATOM 708 N N . PRO A 1 92 ? -8.576 13.659 21.369 1.00 81.00 92 PRO A N 1
ATOM 709 C CA . PRO A 1 92 ? -9.212 12.353 21.344 1.00 81.00 92 PRO A CA 1
ATOM 710 C C . PRO A 1 92 ? -8.580 11.429 22.395 1.00 81.00 92 PRO A C 1
ATOM 712 O O . PRO A 1 92 ? -7.364 11.228 22.444 1.00 81.00 92 PRO A O 1
ATOM 715 N N . GLU A 1 93 ? -9.417 10.822 23.234 1.00 86.00 93 GLU A N 1
ATOM 716 C CA . GLU A 1 93 ? -8.938 9.973 24.318 1.00 86.00 93 GLU A CA 1
ATOM 717 C C . GLU A 1 93 ? -8.368 8.656 23.764 1.00 86.00 93 GLU A C 1
ATOM 719 O O . GLU A 1 93 ? -9.051 7.884 23.086 1.00 86.00 93 GLU A O 1
ATOM 724 N N . ARG A 1 94 ? -7.106 8.341 24.093 1.00 83.56 94 ARG A N 1
ATOM 725 C CA . ARG A 1 94 ? -6.418 7.121 23.620 1.00 83.56 94 ARG A CA 1
ATOM 726 C C . ARG A 1 94 ? -7.198 5.833 23.923 1.00 83.56 94 ARG A C 1
ATOM 728 O O . ARG A 1 94 ? -7.104 4.873 23.155 1.00 83.56 94 ARG A O 1
ATOM 735 N N . GLY A 1 95 ? -7.930 5.795 25.039 1.00 85.06 95 GLY A N 1
ATOM 736 C CA . GLY A 1 95 ? -8.779 4.666 25.428 1.00 85.06 95 GLY A CA 1
ATOM 737 C C . GLY A 1 95 ? -9.945 4.452 24.463 1.00 85.06 95 GLY A C 1
ATOM 738 O O . GLY A 1 95 ? -10.133 3.335 23.974 1.00 85.06 95 GLY A O 1
ATOM 739 N N . GLU A 1 96 ? -10.651 5.531 24.127 1.00 84.44 96 GLU A N 1
ATOM 740 C CA . GLU A 1 96 ? -11.766 5.530 23.176 1.00 84.44 96 GLU A CA 1
ATOM 741 C C . GLU A 1 96 ? -11.291 5.198 21.757 1.00 84.44 96 GLU A C 1
ATOM 743 O O . GLU A 1 96 ? -11.863 4.318 21.117 1.00 84.44 96 GLU A O 1
ATOM 748 N N . ILE A 1 97 ? -10.166 5.770 21.303 1.00 83.94 97 ILE A N 1
ATOM 749 C CA . ILE A 1 97 ? -9.551 5.405 20.013 1.00 83.94 97 ILE A CA 1
ATOM 750 C C . ILE A 1 97 ? -9.274 3.896 19.956 1.00 83.94 97 ILE A C 1
ATOM 752 O O . ILE A 1 97 ? -9.629 3.218 18.994 1.00 83.94 97 ILE A O 1
ATOM 756 N N . ALA A 1 98 ? -8.631 3.343 20.989 1.00 84.69 98 ALA A N 1
ATOM 757 C CA . ALA A 1 98 ? -8.268 1.930 21.007 1.00 84.69 98 ALA A CA 1
ATOM 758 C C . ALA A 1 98 ? -9.496 1.007 21.062 1.00 84.69 98 ALA A C 1
ATOM 760 O O . ALA A 1 98 ? -9.444 -0.105 20.534 1.00 84.69 98 ALA A O 1
ATOM 761 N N . LYS A 1 99 ? -10.584 1.445 21.705 1.00 85.56 99 LYS A N 1
ATOM 762 C CA . LYS A 1 99 ? -11.863 0.731 21.735 1.00 85.56 99 LYS A CA 1
ATOM 763 C C . LYS A 1 99 ? -12.503 0.705 20.348 1.00 85.56 99 LYS A C 1
ATOM 765 O O . LYS A 1 99 ? -12.755 -0.384 19.846 1.00 85.56 99 LYS A O 1
ATOM 770 N N . VAL A 1 100 ? -12.646 1.865 19.708 1.00 82.88 100 VAL A N 1
ATOM 771 C CA . VAL A 1 100 ? -13.220 1.992 18.359 1.00 82.88 100 VAL A CA 1
ATOM 772 C C . VAL A 1 100 ? -12.404 1.206 17.331 1.00 82.88 100 VAL A C 1
ATOM 774 O O . VAL A 1 100 ? -12.969 0.494 16.512 1.00 82.88 100 VAL A O 1
ATOM 777 N N . ILE A 1 101 ? -11.068 1.248 17.397 1.00 81.88 101 ILE A N 1
ATOM 778 C CA . ILE A 1 101 ? -10.216 0.453 16.496 1.00 81.88 101 ILE A CA 1
ATOM 779 C C . ILE A 1 101 ? -10.428 -1.047 16.712 1.00 81.88 101 ILE A C 1
ATOM 781 O O . ILE A 1 101 ? -10.526 -1.787 15.737 1.00 81.88 101 ILE A O 1
ATOM 785 N N . ARG A 1 102 ? -10.477 -1.520 17.963 1.00 81.69 102 ARG A N 1
ATOM 786 C CA . ARG A 1 102 ? -10.731 -2.942 18.236 1.00 81.69 102 ARG A CA 1
ATOM 787 C C . ARG A 1 102 ? -12.098 -3.363 17.718 1.00 81.69 102 ARG A C 1
ATOM 789 O O . ARG A 1 102 ? -12.176 -4.371 17.028 1.00 81.69 102 ARG A O 1
ATOM 796 N N . GLU A 1 103 ? -13.124 -2.567 17.975 1.00 79.25 103 GLU A N 1
ATOM 797 C CA . GLU A 1 103 ? -14.476 -2.840 17.501 1.00 79.25 103 GLU A CA 1
ATOM 798 C C . GLU A 1 103 ? -14.553 -2.860 15.967 1.00 79.25 103 GLU A C 1
ATOM 800 O O . GLU A 1 103 ? -15.133 -3.769 15.401 1.00 79.25 103 GLU A O 1
ATOM 805 N N . LEU A 1 104 ? -13.915 -1.915 15.269 1.00 75.12 104 LEU A N 1
ATOM 806 C CA . LEU A 1 104 ? -13.988 -1.825 13.804 1.00 75.12 104 LEU A CA 1
ATOM 807 C C . LEU A 1 104 ? -13.087 -2.820 13.064 1.00 75.12 104 LEU A C 1
ATOM 809 O O . LEU A 1 104 ? -13.418 -3.253 11.958 1.00 75.12 104 LEU A O 1
ATOM 813 N N . VAL A 1 105 ? -11.909 -3.117 13.616 1.00 74.44 105 VAL A N 1
ATOM 814 C CA . VAL A 1 105 ? -10.874 -3.914 12.937 1.00 74.44 105 VAL A CA 1
ATOM 815 C C . VAL A 1 105 ? -10.889 -5.367 13.397 1.00 74.44 105 VAL A C 1
ATOM 817 O O . VAL A 1 105 ? -10.646 -6.259 12.586 1.00 74.44 105 VAL A O 1
ATOM 820 N N . MET A 1 106 ? -11.145 -5.609 14.684 1.00 69.69 106 MET A N 1
ATOM 821 C CA . MET A 1 106 ? -11.016 -6.934 15.295 1.00 69.69 106 MET A CA 1
ATOM 822 C C . MET A 1 106 ? -12.370 -7.602 15.540 1.00 69.69 106 MET A C 1
ATOM 824 O O . MET A 1 106 ? -12.477 -8.818 15.388 1.00 69.69 106 MET A O 1
ATOM 828 N N . GLU A 1 107 ? -13.401 -6.837 15.901 1.00 64.94 107 GLU A N 1
ATOM 829 C CA . GLU A 1 107 ? -14.739 -7.360 16.173 1.00 64.94 107 GLU A CA 1
ATOM 830 C C . GLU A 1 107 ? -15.603 -7.214 14.906 1.00 64.94 107 GLU A C 1
ATOM 832 O O . GLU A 1 107 ? -15.687 -6.178 14.263 1.00 64.94 107 GLU A O 1
ATOM 837 N N . GLY A 1 108 ? -16.172 -8.316 14.423 1.00 56.72 108 GLY A N 1
ATOM 838 C CA . GLY A 1 108 ? -16.727 -8.404 13.064 1.00 56.72 108 GLY A CA 1
ATOM 839 C C . GLY A 1 108 ? -18.039 -7.647 12.809 1.00 56.72 108 GLY A C 1
ATOM 840 O O . GLY A 1 108 ? -18.692 -7.927 11.802 1.00 56.72 108 GLY A O 1
ATOM 841 N N . THR A 1 109 ? -18.461 -6.725 13.675 1.00 57.78 109 THR A N 1
ATOM 842 C CA . THR A 1 109 ? -19.691 -5.921 13.546 1.00 57.78 109 THR A CA 1
ATOM 843 C C . THR A 1 109 ? -19.482 -4.772 12.557 1.00 57.78 109 THR A C 1
ATOM 845 O O . THR A 1 109 ? -19.564 -3.589 12.864 1.00 57.78 109 THR A O 1
ATOM 848 N N . GLY A 1 110 ? -19.149 -5.132 11.318 1.00 66.56 110 GLY A N 1
ATOM 849 C CA . GLY A 1 110 ? -18.700 -4.211 10.281 1.00 66.56 110 GLY A CA 1
ATOM 850 C C . GLY A 1 110 ? -19.829 -3.459 9.584 1.00 66.56 110 GLY A C 1
ATOM 851 O O . GLY A 1 110 ? -19.930 -3.556 8.364 1.00 66.56 110 GLY A O 1
ATOM 852 N N . GLU A 1 111 ? -20.666 -2.703 10.296 1.00 73.94 111 GLU A N 1
ATOM 853 C CA . GLU A 1 111 ? -21.641 -1.814 9.640 1.00 73.94 111 GLU A CA 1
ATOM 854 C C . GLU A 1 111 ? -20.944 -0.754 8.789 1.00 73.94 111 GLU A C 1
ATOM 856 O O . GLU A 1 111 ? -21.285 -0.585 7.618 1.00 73.94 111 GLU A O 1
ATOM 861 N N . VAL A 1 112 ? -19.896 -0.138 9.340 1.00 73.38 112 VAL A N 1
ATOM 862 C CA . VAL A 1 112 ? -19.016 0.796 8.624 1.00 73.38 112 VAL A CA 1
ATOM 863 C C . VAL A 1 112 ? -18.415 0.134 7.387 1.00 73.38 112 VAL A C 1
ATOM 865 O O . VAL A 1 112 ? -18.443 0.684 6.289 1.00 73.38 112 VAL A O 1
ATOM 868 N N . ARG A 1 113 ? -17.932 -1.105 7.533 1.00 74.56 113 ARG A N 1
ATOM 869 C CA . ARG A 1 113 ? -17.347 -1.883 6.432 1.00 74.56 113 ARG A CA 1
ATOM 870 C C . ARG A 1 113 ? -18.382 -2.263 5.368 1.00 74.56 113 ARG A C 1
ATOM 872 O O . ARG A 1 113 ? -18.070 -2.236 4.180 1.00 74.56 113 ARG A O 1
ATOM 879 N N . ARG A 1 114 ? -19.605 -2.615 5.774 1.00 79.56 114 ARG A N 1
ATOM 880 C CA . ARG A 1 114 ? -20.725 -2.933 4.879 1.00 79.56 114 ARG A CA 1
ATOM 881 C C . ARG A 1 114 ? -21.134 -1.700 4.080 1.00 79.56 114 ARG A C 1
ATOM 883 O O . ARG A 1 114 ? -21.188 -1.783 2.859 1.00 79.56 114 ARG A O 1
ATOM 890 N N . LYS A 1 115 ? -21.343 -0.559 4.741 1.00 75.56 115 LYS A N 1
ATOM 891 C CA . LYS A 1 115 ? -21.666 0.713 4.080 1.00 75.56 115 LYS A CA 1
ATOM 892 C C . LYS A 1 115 ? -20.540 1.187 3.159 1.00 75.56 115 LYS A C 1
ATOM 894 O O . LYS A 1 115 ? -20.818 1.631 2.051 1.00 75.56 115 LYS A O 1
ATOM 899 N N . ALA A 1 116 ? -19.276 1.016 3.553 1.00 73.31 116 ALA A N 1
ATOM 900 C CA . ALA A 1 116 ? -18.133 1.284 2.678 1.00 73.31 116 ALA A CA 1
ATOM 901 C C . ALA A 1 116 ? -18.168 0.413 1.408 1.00 73.31 116 ALA A C 1
ATOM 903 O O . ALA A 1 116 ? -17.891 0.894 0.308 1.00 73.31 116 ALA A O 1
ATOM 904 N N . LYS A 1 117 ? -18.545 -0.866 1.539 1.00 76.06 117 LYS A N 1
ATOM 905 C CA . LYS A 1 117 ? -18.695 -1.781 0.402 1.00 76.06 117 LYS A CA 1
ATOM 906 C C . LYS A 1 117 ? -19.869 -1.393 -0.500 1.00 76.06 117 LYS A C 1
ATOM 908 O O . LYS A 1 117 ? -19.700 -1.347 -1.712 1.00 76.06 117 LYS A O 1
ATOM 913 N N . GLU A 1 118 ? -21.022 -1.061 0.073 1.00 76.38 118 GLU A N 1
ATOM 914 C CA . GLU A 1 118 ? -22.187 -0.569 -0.678 1.00 76.38 118 GLU A CA 1
ATOM 915 C C . GLU A 1 118 ? -21.853 0.711 -1.448 1.00 76.38 118 GLU A C 1
ATOM 917 O O . GLU A 1 118 ? -22.152 0.820 -2.636 1.00 76.38 118 GLU A O 1
ATOM 922 N N . MET A 1 119 ? -21.159 1.650 -0.802 1.00 69.06 119 MET A N 1
ATOM 923 C CA . MET A 1 119 ? -20.658 2.856 -1.453 1.00 69.06 119 MET A CA 1
ATOM 924 C C . MET A 1 119 ? -19.716 2.516 -2.614 1.00 69.06 119 MET A C 1
ATOM 926 O O . MET A 1 119 ? -19.861 3.079 -3.695 1.00 69.06 119 MET A O 1
ATOM 930 N N . SER A 1 120 ? -18.800 1.559 -2.433 1.00 70.12 120 SER A N 1
ATOM 931 C CA . SER A 1 120 ? -17.911 1.091 -3.504 1.00 70.12 120 SER A CA 1
ATOM 932 C C . SER A 1 120 ? -18.685 0.506 -4.695 1.00 70.12 120 SER A C 1
ATOM 934 O O . SER A 1 120 ? -18.367 0.820 -5.841 1.00 70.12 120 SER A O 1
ATOM 936 N N . GLU A 1 121 ? -19.734 -0.283 -4.453 1.00 72.62 121 GLU A N 1
ATOM 937 C CA . GLU A 1 121 ? -20.580 -0.857 -5.509 1.00 72.62 121 GLU A CA 1
ATOM 938 C C . GLU A 1 121 ? -21.370 0.213 -6.282 1.00 72.62 121 GLU A C 1
ATOM 940 O O . GLU A 1 121 ? -21.517 0.122 -7.505 1.00 72.62 121 GLU A O 1
ATOM 945 N N . V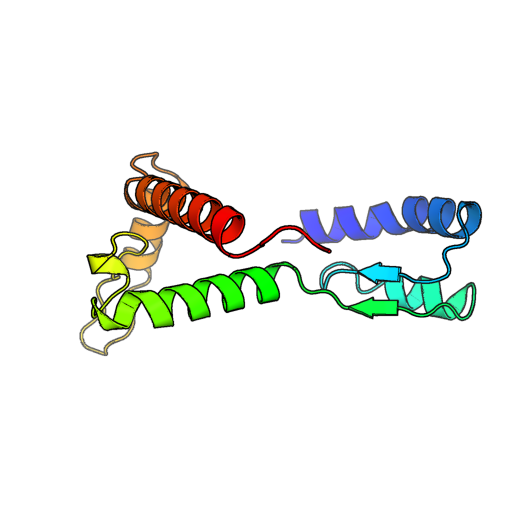AL A 1 122 ? -21.857 1.251 -5.593 1.00 68.06 122 VAL A N 1
ATOM 946 C CA . VAL A 1 122 ? -22.513 2.403 -6.233 1.00 68.06 122 VAL A CA 1
ATOM 947 C C . VAL A 1 122 ? -21.536 3.152 -7.142 1.00 68.06 122 VAL A C 1
ATOM 949 O O . VAL A 1 122 ? -21.908 3.512 -8.262 1.00 68.06 122 VAL A O 1
ATOM 952 N N . THR A 1 123 ? -20.292 3.344 -6.696 1.00 60.47 123 THR A N 1
ATOM 953 C CA . THR A 1 123 ? -19.229 3.979 -7.488 1.00 60.47 123 THR A CA 1
ATOM 954 C C . THR A 1 123 ? -18.924 3.187 -8.759 1.00 60.47 123 THR A C 1
ATOM 956 O O . THR A 1 123 ? -18.890 3.773 -9.840 1.00 60.47 123 THR A O 1
ATOM 959 N N . TRP A 1 124 ? -18.796 1.859 -8.663 1.00 65.56 124 TRP A N 1
ATOM 960 C CA . TRP A 1 124 ? -18.579 0.984 -9.824 1.00 65.56 124 TRP A CA 1
ATOM 961 C C . TRP A 1 124 ? -19.679 1.126 -10.882 1.00 65.56 124 TRP A C 1
ATOM 963 O O . TRP A 1 124 ? -19.396 1.372 -12.051 1.00 65.56 124 TRP A O 1
ATOM 973 N N . ARG A 1 125 ? -20.952 1.076 -10.472 1.00 61.34 125 ARG A N 1
ATOM 974 C CA . ARG A 1 125 ? -22.088 1.192 -11.408 1.00 61.34 125 ARG A CA 1
ATOM 975 C C . ARG A 1 125 ? -22.211 2.562 -12.077 1.00 61.34 125 ARG A C 1
ATOM 977 O O . ARG A 1 125 ? -22.862 2.658 -13.117 1.00 61.34 125 ARG A O 1
ATOM 984 N N . LYS A 1 126 ? -21.688 3.627 -11.460 1.00 59.84 126 LYS A N 1
ATOM 985 C CA . LYS A 1 126 ? -21.659 4.973 -12.056 1.00 59.84 126 LYS A CA 1
ATOM 986 C C . LYS A 1 126 ? -20.485 5.132 -13.022 1.00 59.84 126 LYS A C 1
ATOM 988 O O . LYS A 1 126 ? -20.697 5.664 -14.105 1.00 59.84 126 LYS A O 1
ATOM 993 N N . GLY A 1 127 ? -19.307 4.605 -12.677 1.00 56.84 127 GLY A N 1
ATOM 994 C CA . GLY A 1 127 ? -18.136 4.598 -13.560 1.00 56.84 127 GLY A CA 1
ATOM 995 C C . GLY A 1 127 ? -18.428 3.948 -14.915 1.00 56.84 127 GLY A C 1
ATOM 996 O O . GLY A 1 127 ? -18.165 4.553 -15.948 1.00 56.84 127 GLY A O 1
ATOM 997 N N . ASP A 1 128 ? -19.102 2.795 -14.923 1.00 54.22 128 ASP A N 1
ATOM 998 C CA . ASP A 1 128 ? -19.476 2.092 -16.163 1.00 54.22 128 ASP A CA 1
ATOM 999 C C . ASP A 1 128 ? -20.476 2.864 -17.045 1.00 54.22 128 ASP A C 1
ATOM 1001 O O . ASP A 1 128 ? -20.598 2.590 -18.236 1.00 54.22 128 ASP A O 1
ATOM 1005 N N . LYS A 1 129 ? -21.222 3.820 -16.475 1.00 56.44 129 LYS A N 1
ATOM 1006 C CA . LYS A 1 129 ? -22.187 4.649 -17.219 1.00 56.44 129 LYS A CA 1
ATOM 1007 C C . LYS A 1 129 ? -21.570 5.923 -17.785 1.00 56.44 129 LYS A C 1
ATOM 1009 O O . LYS A 1 129 ? -22.093 6.454 -18.761 1.00 56.44 129 LYS A O 1
ATOM 1014 N N . GLU A 1 130 ? -20.510 6.431 -17.161 1.00 52.34 130 GLU A N 1
ATOM 1015 C CA . GLU A 1 130 ? -19.822 7.655 -17.587 1.00 52.34 130 GLU A CA 1
ATOM 1016 C C . GLU A 1 130 ? -18.683 7.370 -18.577 1.00 52.34 130 GLU A C 1
ATOM 1018 O O . GLU A 1 130 ? -18.353 8.227 -19.398 1.00 52.34 130 GLU A O 1
ATOM 1023 N N . VAL A 1 131 ? -18.133 6.153 -18.575 1.00 52.56 131 VAL A N 1
ATOM 1024 C CA . VAL A 1 131 ? -17.229 5.679 -19.628 1.00 52.56 131 VAL A CA 1
ATOM 1025 C C . VAL A 1 131 ? -18.074 5.214 -20.818 1.00 52.56 131 VAL A C 1
ATOM 1027 O O . VAL A 1 131 ? -18.416 4.042 -20.958 1.00 52.56 131 VAL A O 1
ATOM 1030 N N . GLY A 1 132 ? -18.464 6.162 -21.673 1.00 46.12 132 GLY A N 1
ATOM 1031 C CA . GLY A 1 132 ? -19.042 5.851 -22.983 1.00 46.12 132 GLY A CA 1
ATOM 1032 C C . GLY A 1 132 ? -18.069 5.033 -23.849 1.00 46.12 132 GLY A C 1
ATOM 1033 O O . GLY A 1 132 ? -16.869 5.009 -23.562 1.00 46.12 132 GLY A O 1
ATOM 1034 N N . PRO A 1 133 ? -18.553 4.353 -24.908 1.00 49.00 133 PRO A N 1
ATOM 1035 C CA . PRO A 1 133 ? -17.686 3.573 -25.781 1.00 49.00 133 PRO A CA 1
ATOM 1036 C C . PRO A 1 133 ? -16.566 4.462 -26.325 1.00 49.00 133 PRO A C 1
ATOM 1038 O O . PRO A 1 133 ? -16.820 5.555 -26.833 1.00 49.00 133 PRO A O 1
ATOM 1041 N N . VAL A 1 134 ? -15.330 3.984 -26.198 1.00 53.81 134 VAL A N 1
ATOM 1042 C CA . VAL A 1 134 ? -14.171 4.598 -26.843 1.00 53.81 134 VAL A CA 1
ATOM 1043 C C . VAL A 1 134 ? -14.380 4.439 -28.348 1.00 53.81 134 VAL A C 1
ATOM 1045 O O . VAL A 1 134 ? -14.408 3.312 -28.845 1.00 53.81 134 VAL A O 1
ATOM 1048 N N . ALA A 1 135 ? -14.634 5.557 -29.028 1.00 41.25 135 ALA A N 1
ATOM 1049 C CA . ALA A 1 135 ? -14.747 5.633 -30.482 1.00 41.25 135 ALA A CA 1
ATOM 1050 C C . ALA A 1 135 ? -13.366 5.609 -31.145 1.00 41.25 135 ALA A C 1
ATOM 1052 O O . ALA A 1 135 ? -12.421 6.177 -30.548 1.00 41.25 135 ALA A O 1
#

Organism: NCBI:txid586396

Sequence (135 aa):
MPSLKSSFDDAISAFSTVFVSVSPDLVIYDFFEPWAPRLAASLLHIQFVEFITTSAALCAMASHFYKFTHECESVEEIGVGVEVKRDGNGEPERGEIAKVIRELVMEGTGEVRRKAKEMSEVTWRKGDKEVGPVA

Secondary structure (DSSP, 8-state):
-HHHHHHHHHTHHHHHHHHHHH--SEEEE-TT-THHHHHHHHHH--EEEE--HHHHHHHHHHHHHHHHTTS-S-HHHHTSS-PPPB-TTSPBPHHHHHHHHIIIIISS--HHHHHHHHHHHHHHHHHHHHS----

Foldseek 3Di:
DVVVLVVLVVCLVVCLVVCVVVVDQEAEDEPSNPVVVVSCCPPPVHYYDYDHPVVVVVVVVVVVCVVVCVVPVDPVVLLLDDDADADPVRHGDPVSVVVVCCCCPPNPPPSNVVSVVVVVVVVVVVVVVVPDDDD

pLDDT: mean 75.13, std 11.34, range [41.25, 91.94]